Protein AF-A0A8T7EJW9-F1 (afdb_monomer)

pLDDT: mean 93.17, std 9.26, range [42.34, 98.44]

Solvent-accessible surface area (backbone atoms only — not comparable to full-atom values): 6534 Å² total; per-residue (Å²): 133,86,78,61,74,68,63,74,35,56,40,26,52,63,33,17,78,82,34,85,69,33,65,71,54,8,43,48,54,48,51,53,60,25,46,54,79,47,54,62,87,78,80,91,52,77,81,46,75,74,30,44,44,32,50,50,45,46,41,47,67,72,67,58,46,53,66,65,60,49,12,58,74,57,76,45,51,57,74,56,42,57,57,51,46,52,55,33,50,47,55,29,49,56,38,44,52,51,48,33,53,52,37,49,52,52,54,51,55,55,52,55,59,62,73,77,108

Sequence (117 aa):
MTKSRLLDLAVVRRALEFNVNEPVRALRSVLDRAIEPQRPPGERDWRSQDWLIYNILDLRYIKKQRVREVANRLYMSDANLYRKQNLAIEAVADSLLRMEADALLEEATESESKSVL

Structure (mmCIF, N/CA/C/O backbone):
data_AF-A0A8T7EJW9-F1
#
_entry.id   AF-A0A8T7EJW9-F1
#
loop_
_atom_site.group_PDB
_atom_site.id
_atom_site.type_symbol
_atom_site.label_atom_id
_atom_site.label_alt_id
_atom_site.label_comp_id
_atom_site.label_asym_id
_atom_site.label_entity_id
_atom_site.label_seq_id
_atom_site.pdbx_PDB_ins_code
_atom_site.Cartn_x
_atom_site.Cartn_y
_atom_site.Cartn_z
_atom_site.occupancy
_atom_site.B_iso_or_equiv
_atom_site.auth_seq_id
_atom_site.auth_comp_id
_atom_site.auth_asym_id
_atom_site.auth_atom_id
_atom_site.pdbx_PDB_model_num
ATOM 1 N N . MET A 1 1 ? 10.197 5.663 19.228 1.00 42.34 1 MET A N 1
ATOM 2 C CA . MET A 1 1 ? 9.165 4.863 18.534 1.00 42.34 1 MET A CA 1
ATOM 3 C C . MET A 1 1 ? 8.085 5.819 18.054 1.00 42.34 1 MET A C 1
ATOM 5 O O . MET A 1 1 ? 7.229 6.200 18.841 1.00 42.34 1 MET A O 1
ATOM 9 N N . THR A 1 2 ? 8.165 6.291 16.814 1.00 47.28 2 THR A N 1
ATOM 10 C CA . THR A 1 2 ? 7.116 7.139 16.233 1.00 47.28 2 THR A CA 1
ATOM 11 C C . THR A 1 2 ? 5.896 6.252 16.002 1.00 47.28 2 THR A C 1
ATOM 13 O O . THR A 1 2 ? 5.959 5.334 15.185 1.00 47.28 2 THR A O 1
ATOM 16 N N . LYS A 1 3 ? 4.817 6.441 16.770 1.00 71.62 3 LYS A N 1
ATOM 17 C CA . LYS A 1 3 ? 3.562 5.724 16.517 1.00 71.62 3 LYS A CA 1
ATOM 18 C C . LYS A 1 3 ? 3.010 6.239 15.187 1.00 71.62 3 LYS A C 1
ATOM 20 O O . LYS A 1 3 ? 2.810 7.440 15.028 1.00 71.62 3 LYS A O 1
ATOM 25 N N . SER A 1 4 ? 2.871 5.349 14.206 1.00 85.00 4 SER A N 1
ATOM 26 C CA . SER A 1 4 ? 2.317 5.703 12.898 1.00 85.00 4 SER A CA 1
ATOM 27 C C . SER A 1 4 ? 0.875 6.173 13.071 1.00 85.00 4 SER A C 1
ATOM 29 O O . SER A 1 4 ? 0.088 5.452 13.676 1.00 85.00 4 SER A O 1
ATOM 31 N N . ARG A 1 5 ? 0.516 7.324 12.487 1.00 91.38 5 ARG A N 1
ATOM 32 C CA . ARG A 1 5 ? -0.872 7.827 12.475 1.00 91.38 5 ARG A CA 1
ATOM 33 C C . ARG A 1 5 ? -1.841 6.894 11.743 1.00 91.38 5 ARG A C 1
ATOM 35 O O . ARG A 1 5 ? -3.043 7.000 11.922 1.00 91.38 5 ARG A O 1
ATOM 42 N N . LEU A 1 6 ? -1.326 5.956 10.944 1.00 92.62 6 LEU A N 1
ATOM 43 C CA . LEU A 1 6 ? -2.148 4.921 10.312 1.00 92.62 6 LEU A CA 1
ATOM 44 C C . LEU A 1 6 ? -2.760 3.956 11.335 1.00 92.62 6 LEU A C 1
ATOM 46 O O . LEU A 1 6 ? -3.766 3.330 11.037 1.00 92.62 6 LEU A O 1
ATOM 50 N N . LEU A 1 7 ? -2.174 3.831 12.531 1.00 93.38 7 LEU A N 1
ATOM 51 C CA . LEU A 1 7 ? -2.744 3.008 13.603 1.00 93.38 7 LEU A CA 1
ATOM 52 C C . LEU A 1 7 ? -4.058 3.582 14.145 1.00 93.38 7 LEU A C 1
ATOM 54 O O . LEU A 1 7 ? -4.839 2.838 14.730 1.00 93.38 7 LEU A O 1
ATOM 58 N N . ASP A 1 8 ? -4.294 4.878 13.937 1.00 93.44 8 ASP A N 1
ATOM 59 C CA . ASP A 1 8 ? -5.482 5.573 14.421 1.00 93.44 8 ASP A CA 1
ATOM 60 C C . ASP A 1 8 ? -6.669 5.448 13.453 1.00 93.44 8 ASP A C 1
ATOM 62 O O . ASP A 1 8 ? -7.760 5.887 13.798 1.00 93.44 8 ASP A O 1
ATOM 66 N N . LEU A 1 9 ? -6.489 4.858 12.265 1.00 96.44 9 LEU A N 1
ATOM 67 C CA . LEU A 1 9 ? -7.554 4.662 11.274 1.00 96.44 9 LEU A CA 1
ATOM 68 C C . LEU A 1 9 ? -8.601 3.653 11.767 1.00 96.44 9 LEU A C 1
ATOM 70 O O . LEU A 1 9 ? -8.244 2.614 12.330 1.00 96.44 9 LEU A O 1
ATOM 74 N N . ALA A 1 10 ? -9.883 3.926 11.522 1.00 96.38 10 ALA A N 1
ATOM 75 C CA . ALA A 1 10 ? -11.000 3.052 11.884 1.00 96.38 10 ALA A CA 1
ATOM 76 C C . ALA A 1 10 ? -10.837 1.645 11.305 1.00 96.38 10 ALA A C 1
ATOM 78 O O . ALA A 1 10 ? -10.940 0.654 12.033 1.00 96.38 10 ALA A O 1
ATOM 79 N N . VAL A 1 11 ? -10.446 1.542 10.033 1.00 97.25 11 VAL A N 1
ATOM 80 C CA . VAL A 1 11 ? -10.199 0.251 9.380 1.00 97.25 11 VAL A CA 1
ATOM 81 C C . VAL A 1 11 ? -9.081 -0.551 10.060 1.00 97.25 11 VAL A C 1
ATOM 83 O O . VAL A 1 11 ? -9.124 -1.784 10.092 1.00 97.25 11 VAL A O 1
ATOM 86 N N . VAL A 1 12 ? -8.079 0.125 10.632 1.00 96.19 12 VAL A N 1
ATOM 87 C CA . VAL A 1 12 ? -6.970 -0.526 11.344 1.00 96.19 12 VAL A CA 1
ATOM 88 C C . VAL A 1 12 ? -7.388 -0.939 12.748 1.00 96.19 12 VAL A C 1
ATOM 90 O O . VAL A 1 12 ? -7.053 -2.046 13.169 1.00 96.19 12 VAL A O 1
ATOM 93 N N . ARG A 1 13 ? -8.163 -0.104 13.451 1.00 94.19 13 ARG A N 1
ATOM 94 C CA . ARG A 1 13 ? -8.721 -0.451 14.764 1.00 94.19 13 ARG A CA 1
ATOM 95 C C . ARG A 1 13 ? -9.642 -1.664 14.677 1.00 94.19 13 ARG A C 1
ATOM 97 O O . ARG A 1 13 ? -9.444 -2.602 15.438 1.00 94.19 13 ARG A O 1
ATOM 104 N N . ARG A 1 14 ? -10.563 -1.707 13.708 1.00 93.50 14 ARG A N 1
ATOM 105 C CA . ARG A 1 14 ? -11.436 -2.876 13.468 1.00 93.50 14 ARG A CA 1
ATOM 106 C C . ARG A 1 14 ? -10.618 -4.132 13.155 1.00 93.50 14 ARG A C 1
ATOM 108 O O . ARG A 1 14 ? -10.904 -5.217 13.647 1.00 93.50 14 ARG A O 1
ATOM 115 N N . ALA A 1 15 ? -9.521 -3.991 12.407 1.00 94.88 15 ALA A N 1
ATOM 116 C CA . ALA A 1 15 ? -8.630 -5.114 12.119 1.00 94.88 15 ALA A CA 1
ATOM 117 C C . ALA A 1 15 ? -7.885 -5.671 13.355 1.00 94.88 15 ALA A C 1
ATOM 119 O O . ALA A 1 15 ? -7.351 -6.779 13.260 1.00 94.88 15 ALA A O 1
ATOM 120 N N . LEU A 1 16 ? -7.833 -4.964 14.496 1.00 92.69 16 LEU A N 1
ATOM 121 C CA . LEU A 1 16 ? -7.215 -5.469 15.736 1.00 92.69 16 LEU A CA 1
ATOM 122 C C . LEU A 1 16 ? -7.915 -6.722 16.259 1.00 92.69 16 LEU A C 1
ATOM 124 O O . LEU A 1 16 ? -7.232 -7.661 16.678 1.00 92.69 16 LEU A O 1
ATOM 128 N N . GLU A 1 17 ? -9.246 -6.751 16.173 1.00 89.19 17 GLU A N 1
ATOM 129 C CA . GLU A 1 17 ? -10.085 -7.850 16.662 1.00 89.19 17 GLU A CA 1
ATOM 130 C C . GLU A 1 17 ? -9.692 -9.180 16.008 1.00 89.19 17 GLU A C 1
ATOM 132 O O . GLU A 1 17 ? -9.611 -10.220 16.659 1.00 89.19 17 GLU A O 1
ATOM 137 N N . PHE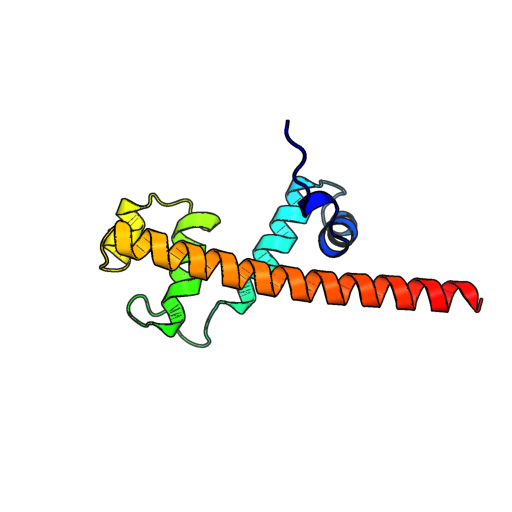 A 1 18 ? -9.330 -9.123 14.726 1.00 87.56 18 PHE A N 1
ATOM 138 C CA . PHE A 1 18 ? -8.931 -10.278 13.925 1.00 87.56 18 PHE A CA 1
ATOM 139 C C . PHE A 1 18 ? -7.424 -10.585 13.984 1.00 87.56 18 PHE A C 1
ATOM 141 O O . PHE A 1 18 ? -6.970 -11.569 13.401 1.00 87.56 18 PHE A O 1
ATOM 148 N N . ASN A 1 19 ? -6.621 -9.758 14.663 1.00 88.62 19 ASN A N 1
ATOM 149 C CA . ASN A 1 19 ? -5.155 -9.842 14.661 1.00 88.62 19 ASN A CA 1
ATOM 150 C C . ASN A 1 19 ? -4.552 -9.921 16.072 1.00 88.62 19 ASN A C 1
ATOM 152 O O . ASN A 1 19 ? -3.493 -9.348 16.330 1.00 88.62 19 ASN A O 1
ATOM 156 N N . VAL A 1 20 ? -5.196 -10.664 16.980 1.00 85.81 20 VAL A N 1
ATOM 157 C CA . VAL A 1 20 ? -4.708 -10.920 18.355 1.00 85.81 20 VAL A CA 1
ATOM 158 C C . VAL A 1 20 ? -4.422 -9.613 19.117 1.00 85.81 20 VAL A C 1
ATOM 160 O O . VAL A 1 20 ? -3.526 -9.551 19.954 1.00 85.81 20 VAL A O 1
ATOM 163 N N . ASN A 1 21 ? -5.153 -8.537 18.801 1.00 80.62 21 ASN A N 1
ATOM 164 C CA . ASN A 1 21 ? -4.929 -7.197 19.347 1.00 80.62 21 ASN A CA 1
ATOM 165 C C . ASN A 1 21 ? -3.485 -6.674 19.186 1.00 80.62 21 ASN A C 1
ATOM 167 O O . ASN A 1 21 ? -3.027 -5.858 19.984 1.00 80.62 21 ASN A O 1
ATOM 171 N N . GLU A 1 22 ? -2.760 -7.113 18.150 1.00 91.25 22 GLU A N 1
ATOM 172 C CA . GLU A 1 22 ? -1.414 -6.630 17.834 1.00 91.25 22 GLU A CA 1
ATOM 173 C C . GLU A 1 22 ? -1.475 -5.516 16.762 1.00 91.25 22 GLU A C 1
ATOM 175 O O . GLU A 1 22 ? -1.713 -5.804 15.582 1.00 91.25 22 GLU A O 1
ATOM 180 N N . PRO A 1 23 ? -1.203 -4.237 17.103 1.00 90.19 23 PRO A N 1
ATOM 181 C CA . PRO A 1 23 ? -1.439 -3.113 16.187 1.00 90.19 23 PRO A CA 1
ATOM 182 C C . PRO A 1 23 ? -0.617 -3.151 14.902 1.00 90.19 23 PRO A C 1
ATOM 184 O O . PRO A 1 23 ? -1.106 -2.806 13.828 1.00 90.19 23 PRO A O 1
ATOM 187 N N . VAL A 1 24 ? 0.635 -3.604 14.985 1.00 91.31 24 VAL A N 1
ATOM 188 C CA . VAL A 1 24 ? 1.513 -3.711 13.810 1.00 91.31 24 VAL A CA 1
ATOM 189 C C . VAL A 1 24 ? 1.015 -4.796 12.855 1.00 91.31 24 VAL A C 1
ATOM 191 O O . VAL A 1 24 ? 1.092 -4.628 11.636 1.00 91.31 24 VAL A O 1
ATOM 194 N N . ARG A 1 25 ? 0.486 -5.898 13.394 1.00 93.50 25 ARG A N 1
ATOM 195 C CA . ARG A 1 25 ? -0.068 -6.997 12.604 1.00 93.50 25 ARG A CA 1
ATOM 196 C C . ARG A 1 25 ? -1.388 -6.597 11.947 1.00 93.50 25 ARG A C 1
ATOM 198 O O . ARG A 1 25 ? -1.551 -6.850 10.757 1.00 93.50 25 ARG A O 1
ATOM 205 N N . ALA A 1 26 ? -2.263 -5.904 12.675 1.00 95.38 26 ALA A N 1
ATOM 206 C CA . ALA A 1 26 ? -3.496 -5.339 12.131 1.00 95.38 26 ALA A CA 1
ATOM 207 C C . ALA A 1 26 ? -3.216 -4.348 10.991 1.00 95.38 26 ALA A C 1
ATOM 209 O O . ALA A 1 26 ? -3.769 -4.490 9.901 1.00 95.38 26 ALA A O 1
ATOM 210 N N . LEU A 1 27 ? -2.284 -3.408 11.195 1.00 95.44 27 LEU A N 1
ATOM 211 C CA . LEU A 1 27 ? -1.877 -2.467 10.150 1.00 95.44 27 LEU A CA 1
ATOM 212 C C . LEU A 1 27 ? -1.323 -3.190 8.918 1.00 95.44 27 LEU A C 1
ATOM 214 O O . LEU A 1 27 ? -1.683 -2.845 7.797 1.00 95.44 27 LEU A O 1
ATOM 218 N N . ARG A 1 28 ? -0.477 -4.212 9.104 1.00 94.44 28 ARG A N 1
ATOM 219 C CA . ARG A 1 28 ? 0.036 -5.012 7.982 1.00 94.44 28 ARG A CA 1
ATOM 220 C C . ARG A 1 28 ? -1.098 -5.703 7.227 1.00 94.44 28 ARG A C 1
ATOM 222 O O . ARG A 1 28 ? -1.155 -5.582 6.014 1.00 94.44 28 ARG A O 1
ATOM 229 N N . SER A 1 29 ? -2.020 -6.347 7.943 1.00 96.38 29 SER A N 1
ATOM 230 C CA . SER A 1 29 ? -3.185 -7.008 7.347 1.00 96.38 29 SER A CA 1
ATOM 231 C C . SER A 1 29 ? -4.035 -6.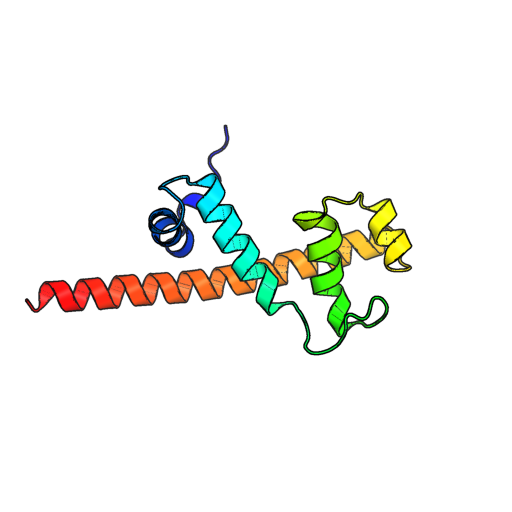042 6.512 1.00 96.38 29 SER A C 1
ATOM 233 O O . SER A 1 29 ? -4.495 -6.389 5.428 1.00 96.38 29 SER A O 1
ATOM 235 N N . VAL A 1 30 ? -4.222 -4.809 6.983 1.00 97.44 30 VAL A N 1
ATOM 236 C CA . VAL A 1 30 ? -4.943 -3.760 6.246 1.00 97.44 30 VAL A CA 1
ATOM 237 C C . VAL A 1 30 ? -4.176 -3.334 4.994 1.00 97.44 30 VAL A C 1
ATOM 239 O O . VAL A 1 30 ? -4.778 -3.229 3.931 1.00 97.44 30 VAL A O 1
ATOM 242 N N . LEU A 1 31 ? -2.860 -3.126 5.089 1.00 97.19 31 LEU A N 1
ATOM 243 C CA . LEU A 1 31 ? -2.034 -2.761 3.934 1.00 97.19 31 LEU A CA 1
ATOM 244 C C . LEU A 1 31 ? -1.996 -3.873 2.878 1.00 97.19 31 LEU A C 1
ATOM 246 O O . LEU A 1 31 ? -2.087 -3.574 1.691 1.00 97.19 31 LEU A O 1
ATOM 250 N N . ASP A 1 32 ? -1.930 -5.140 3.291 1.00 96.88 32 ASP A N 1
ATOM 251 C CA . ASP A 1 32 ? -1.994 -6.282 2.374 1.00 96.88 32 ASP A CA 1
ATOM 252 C C . ASP A 1 32 ? -3.344 -6.306 1.633 1.00 96.88 32 ASP A C 1
ATOM 254 O O . ASP A 1 32 ? -3.384 -6.446 0.409 1.00 96.88 32 ASP A O 1
ATOM 258 N N . ARG A 1 33 ? -4.454 -6.055 2.347 1.00 97.38 33 ARG A N 1
ATOM 259 C CA . ARG A 1 33 ? -5.789 -5.898 1.740 1.00 97.38 33 ARG A CA 1
ATOM 260 C C . ARG A 1 33 ? -5.892 -4.686 0.811 1.00 97.38 33 ARG A C 1
ATOM 262 O O . ARG A 1 33 ? -6.609 -4.764 -0.175 1.00 97.38 33 ARG A O 1
ATOM 269 N N . ALA A 1 34 ? -5.185 -3.593 1.089 1.00 98.12 34 ALA A N 1
ATOM 270 C CA . ALA A 1 34 ? -5.153 -2.415 0.219 1.00 98.12 34 ALA A CA 1
ATOM 271 C C . ALA A 1 34 ? -4.285 -2.621 -1.042 1.00 98.12 34 ALA A C 1
ATOM 273 O O . ALA A 1 34 ? -4.465 -1.922 -2.042 1.00 98.12 34 ALA A O 1
ATOM 274 N N . ILE A 1 35 ? -3.345 -3.573 -1.017 1.00 98.19 35 ILE A N 1
ATOM 275 C CA . ILE A 1 35 ? -2.503 -3.941 -2.165 1.00 98.19 35 ILE A CA 1
ATOM 276 C C . ILE A 1 35 ? -3.226 -4.905 -3.113 1.00 98.19 35 ILE A C 1
ATOM 278 O O . ILE A 1 35 ? -3.070 -4.775 -4.327 1.00 98.19 35 ILE A O 1
ATOM 282 N N . GLU A 1 36 ? -4.004 -5.857 -2.593 1.00 96.62 36 GLU A N 1
ATOM 283 C CA . GLU A 1 36 ? -4.604 -6.918 -3.419 1.00 96.62 36 GLU A CA 1
ATOM 284 C C . GLU A 1 36 ? -5.462 -6.410 -4.597 1.00 96.62 36 GLU A C 1
ATOM 286 O O . GLU A 1 36 ? -5.285 -6.934 -5.696 1.00 96.62 36 GLU A O 1
ATOM 291 N N . PRO A 1 37 ? -6.296 -5.353 -4.465 1.00 97.12 37 PRO A N 1
ATOM 292 C CA . PRO A 1 37 ? -7.068 -4.807 -5.584 1.00 97.12 37 PRO A CA 1
ATOM 293 C C . PRO A 1 37 ? -6.221 -4.311 -6.758 1.00 97.12 37 PRO A C 1
ATOM 295 O O . PRO A 1 37 ? -6.745 -4.149 -7.855 1.00 97.12 37 PRO A O 1
ATOM 298 N N . GLN A 1 38 ? -4.917 -4.081 -6.555 1.00 97.56 38 GLN A N 1
ATOM 299 C CA . GLN A 1 38 ? -4.045 -3.601 -7.630 1.00 97.56 38 GLN A CA 1
ATOM 300 C C . GLN A 1 38 ? -3.618 -4.719 -8.569 1.00 97.56 38 GLN A C 1
ATOM 302 O O . GLN A 1 38 ? -2.986 -4.446 -9.587 1.00 97.56 38 GLN A O 1
ATOM 307 N N . ARG A 1 39 ? -3.918 -5.972 -8.218 1.00 97.25 39 ARG A N 1
ATOM 308 C CA . ARG A 1 39 ? -3.616 -7.146 -9.020 1.00 97.25 39 ARG A CA 1
ATOM 309 C C . ARG A 1 39 ? -4.563 -7.227 -10.221 1.00 97.25 39 ARG A C 1
ATOM 311 O O . ARG A 1 39 ? -5.757 -7.451 -10.025 1.00 97.25 39 ARG A O 1
ATOM 318 N N . PRO A 1 40 ? -4.060 -7.114 -11.462 1.00 97.12 40 PRO A N 1
ATOM 319 C CA . PRO A 1 40 ? -4.898 -7.314 -12.635 1.00 97.12 40 PRO A CA 1
ATOM 320 C C . PRO A 1 40 ? -5.373 -8.772 -12.743 1.00 97.12 40 PRO A C 1
ATOM 322 O O . PRO A 1 40 ? -4.721 -9.679 -12.212 1.00 97.12 40 PRO A O 1
ATOM 325 N N . PRO A 1 41 ? -6.484 -9.026 -13.454 1.00 95.38 41 PRO A N 1
ATOM 326 C CA . PRO A 1 41 ? -6.918 -10.384 -13.746 1.00 95.38 41 PRO A CA 1
ATOM 327 C C . PRO A 1 41 ? -5.942 -11.096 -14.698 1.00 95.38 41 PRO A C 1
ATOM 329 O O . PRO A 1 41 ? -5.237 -10.467 -15.489 1.00 95.38 41 PRO A O 1
ATOM 332 N N . GLY A 1 42 ? -5.959 -12.429 -14.665 1.00 94.94 42 GLY A N 1
ATOM 333 C CA . GLY A 1 42 ? -5.190 -13.281 -15.575 1.00 94.94 42 GLY A CA 1
ATOM 334 C C . GLY A 1 42 ? -3.807 -13.684 -15.058 1.00 94.94 42 GLY A C 1
ATOM 335 O O . GLY A 1 42 ? -3.475 -13.525 -13.881 1.00 94.94 42 GLY A O 1
ATOM 336 N N . GLU A 1 43 ? -3.011 -14.270 -15.952 1.00 95.06 43 GLU A N 1
ATOM 337 C CA . GLU A 1 43 ? -1.641 -14.666 -15.638 1.00 95.06 43 GLU A CA 1
ATOM 338 C C . GLU A 1 43 ? -0.736 -13.448 -15.477 1.00 95.06 43 GLU A C 1
ATOM 340 O O . GLU A 1 43 ? -0.881 -12.425 -16.147 1.00 95.06 43 GLU A O 1
ATOM 345 N N . ARG A 1 44 ? 0.228 -13.575 -14.565 1.00 95.31 44 ARG A N 1
ATOM 346 C CA . ARG A 1 44 ? 1.130 -12.482 -14.231 1.00 95.31 44 ARG A CA 1
ATOM 347 C C . ARG A 1 44 ? 2.032 -12.128 -15.405 1.00 95.31 44 ARG A C 1
ATOM 349 O O . ARG A 1 44 ? 2.914 -12.908 -15.762 1.00 95.31 44 ARG A O 1
ATOM 356 N N . ASP A 1 45 ? 1.901 -10.899 -15.890 1.00 94.69 45 ASP A N 1
ATOM 357 C CA . ASP A 1 45 ? 2.788 -10.338 -16.903 1.00 94.69 45 ASP A CA 1
ATOM 358 C C . ASP A 1 45 ? 3.798 -9.360 -16.275 1.00 94.69 45 ASP A C 1
ATOM 360 O O . ASP A 1 45 ? 3.4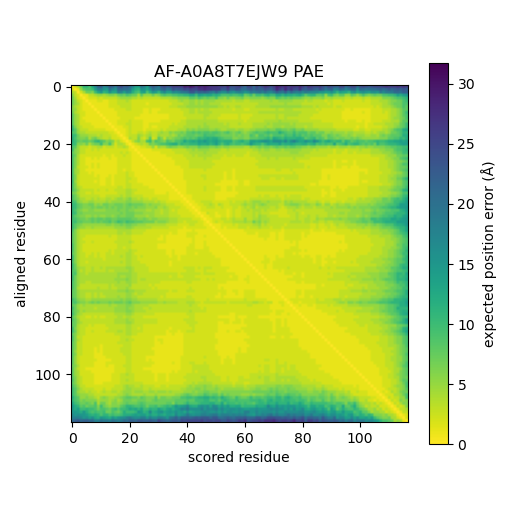52 -8.432 -15.548 1.00 94.69 45 ASP A O 1
ATOM 364 N N . TRP A 1 46 ? 5.087 -9.570 -16.540 1.00 92.81 46 TRP A N 1
ATOM 365 C CA . TRP A 1 46 ? 6.170 -8.712 -16.044 1.00 92.81 46 TRP A CA 1
ATOM 366 C C . TRP A 1 46 ? 6.466 -7.507 -16.942 1.00 92.81 46 TRP A C 1
ATOM 368 O O . TRP A 1 46 ? 7.185 -6.602 -16.520 1.00 92.81 46 TRP A O 1
ATOM 378 N N . ARG A 1 47 ? 5.951 -7.506 -18.174 1.00 90.31 47 ARG A N 1
ATOM 379 C CA . ARG A 1 47 ? 6.205 -6.491 -19.206 1.00 90.31 47 ARG A CA 1
ATOM 380 C C . ARG A 1 47 ? 4.990 -5.609 -19.483 1.00 90.31 47 ARG A C 1
ATOM 382 O O . ARG A 1 47 ? 5.171 -4.502 -19.986 1.00 90.31 47 ARG A O 1
ATOM 389 N N . SER A 1 48 ? 3.784 -6.070 -19.152 1.00 92.69 48 SER A N 1
ATOM 390 C CA . SER A 1 48 ? 2.558 -5.281 -19.310 1.00 92.69 48 SER A CA 1
ATOM 391 C C . SER A 1 48 ? 2.530 -4.049 -18.398 1.00 92.69 48 SER A C 1
ATOM 393 O O . SER A 1 48 ? 2.969 -4.084 -17.244 1.00 92.69 48 SER A O 1
ATOM 395 N N . GLN 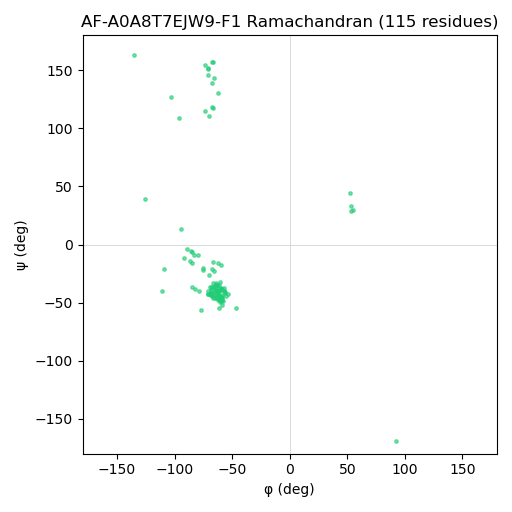A 1 49 ? 1.965 -2.956 -18.921 1.00 92.31 49 GLN A N 1
ATOM 396 C CA . GLN A 1 49 ? 1.719 -1.733 -18.158 1.00 92.31 49 GLN A CA 1
ATOM 397 C C . GLN A 1 49 ? 0.663 -1.940 -17.066 1.00 92.31 49 GLN A C 1
ATOM 399 O O . GLN A 1 49 ? 0.815 -1.375 -15.985 1.00 92.31 49 GLN A O 1
ATOM 404 N N . ASP A 1 50 ? -0.334 -2.794 -17.301 1.00 94.94 50 ASP A N 1
ATOM 405 C CA . ASP A 1 50 ? -1.429 -3.041 -16.353 1.00 94.94 50 ASP A CA 1
ATOM 406 C C . ASP A 1 50 ? -0.914 -3.703 -15.070 1.00 94.94 50 ASP A C 1
ATOM 408 O O . ASP A 1 50 ? -1.338 -3.388 -13.962 1.00 94.94 50 ASP A O 1
ATOM 412 N N . TRP A 1 51 ? 0.088 -4.573 -15.203 1.00 97.88 51 TRP A N 1
ATOM 413 C CA . TRP A 1 51 ? 0.720 -5.265 -14.080 1.00 97.88 51 TRP A CA 1
ATOM 414 C C . TRP A 1 51 ? 1.793 -4.442 -13.370 1.00 97.88 51 TRP A C 1
ATOM 416 O O . TRP A 1 51 ? 2.282 -4.855 -12.316 1.00 97.88 51 TRP A O 1
ATOM 426 N N . LEU A 1 52 ? 2.191 -3.292 -13.920 1.00 97.44 52 LEU A N 1
ATOM 427 C CA . LEU A 1 52 ? 3.342 -2.535 -13.431 1.00 97.44 52 LEU A CA 1
ATOM 428 C C . LEU A 1 52 ? 3.188 -2.129 -11.961 1.00 97.44 52 LEU A C 1
ATOM 430 O O . LEU A 1 52 ? 4.126 -2.304 -11.183 1.00 97.44 52 LEU A O 1
ATOM 434 N N . ILE A 1 53 ? 2.013 -1.627 -11.575 1.00 98.06 53 ILE A N 1
ATOM 435 C CA . ILE A 1 53 ? 1.734 -1.192 -10.201 1.00 98.06 53 ILE A CA 1
ATOM 436 C C . ILE A 1 53 ? 1.861 -2.369 -9.231 1.00 98.06 53 ILE A C 1
ATOM 438 O O . ILE A 1 53 ? 2.677 -2.318 -8.308 1.00 98.06 53 ILE A O 1
ATOM 442 N N . TYR A 1 54 ? 1.139 -3.465 -9.482 1.00 98.19 54 TYR A N 1
ATOM 443 C CA . TYR A 1 54 ? 1.198 -4.655 -8.632 1.00 98.19 54 TYR A CA 1
ATOM 444 C C . TYR A 1 54 ? 2.599 -5.270 -8.579 1.00 98.19 54 TYR A C 1
ATOM 446 O O . TYR A 1 54 ? 3.075 -5.665 -7.516 1.00 98.19 54 TYR A O 1
ATOM 454 N N . ASN A 1 55 ? 3.309 -5.309 -9.709 1.00 98.25 55 ASN A N 1
ATOM 455 C CA . ASN A 1 55 ? 4.674 -5.817 -9.762 1.00 98.25 55 ASN A CA 1
ATOM 456 C C . ASN A 1 55 ? 5.628 -4.984 -8.907 1.00 98.25 55 ASN A C 1
ATOM 458 O O . ASN A 1 55 ? 6.462 -5.549 -8.202 1.00 98.25 55 ASN A O 1
ATOM 462 N N . ILE A 1 56 ? 5.501 -3.658 -8.925 1.00 98.31 56 ILE A N 1
ATOM 463 C CA . ILE A 1 56 ? 6.293 -2.791 -8.054 1.00 98.31 56 ILE A CA 1
ATOM 464 C C . ILE A 1 56 ? 5.952 -3.055 -6.586 1.00 98.31 56 ILE A C 1
ATOM 466 O O . ILE A 1 56 ? 6.877 -3.213 -5.788 1.00 98.31 56 ILE A O 1
ATOM 470 N N . LEU A 1 57 ? 4.665 -3.151 -6.236 1.00 98.38 57 LEU A N 1
ATOM 471 C CA . LEU A 1 57 ? 4.214 -3.416 -4.865 1.00 98.38 57 LEU A CA 1
ATOM 472 C C . LEU A 1 57 ? 4.770 -4.741 -4.326 1.00 98.38 57 LEU A C 1
ATOM 474 O O . LEU A 1 57 ? 5.435 -4.768 -3.285 1.00 98.38 57 LEU A O 1
ATOM 478 N N . ASP A 1 58 ? 4.582 -5.820 -5.083 1.00 97.94 58 ASP A N 1
ATOM 479 C CA . ASP A 1 58 ? 5.046 -7.157 -4.721 1.00 97.94 58 ASP A CA 1
ATOM 480 C C . ASP A 1 58 ? 6.570 -7.221 -4.595 1.00 97.9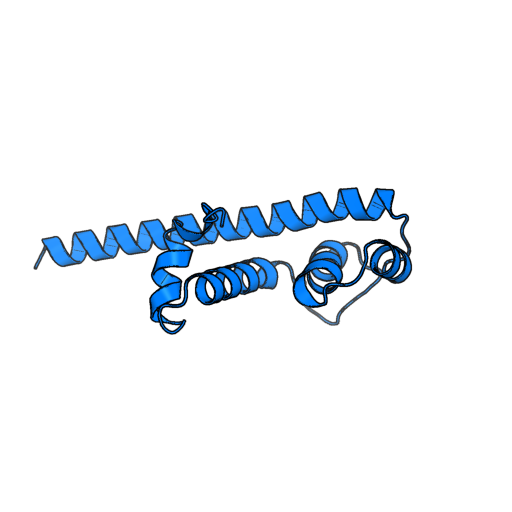4 58 ASP A C 1
ATOM 482 O O . ASP A 1 58 ? 7.103 -7.715 -3.602 1.00 97.94 58 ASP A O 1
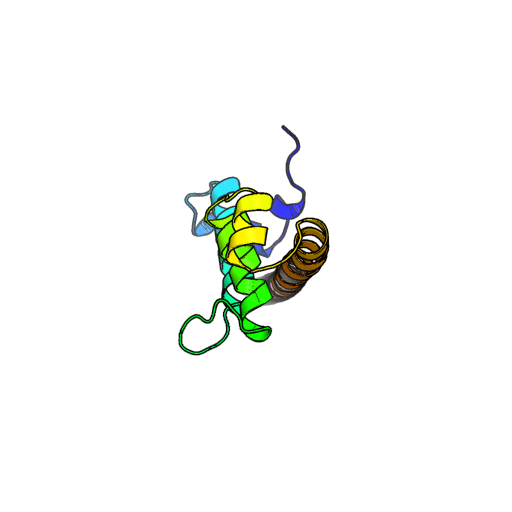ATOM 486 N N . LEU A 1 59 ? 7.310 -6.687 -5.567 1.00 97.94 59 LEU A N 1
ATOM 487 C CA . LEU A 1 59 ? 8.766 -6.776 -5.528 1.00 97.94 59 LEU A CA 1
ATOM 488 C C . LEU A 1 59 ? 9.373 -5.875 -4.441 1.00 97.94 59 LEU A C 1
ATOM 490 O O . LEU A 1 59 ? 10.285 -6.306 -3.732 1.00 97.94 59 LEU A O 1
ATOM 494 N N . ARG A 1 60 ? 8.891 -4.636 -4.283 1.00 97.50 60 ARG A N 1
ATOM 495 C CA . ARG A 1 60 ? 9.515 -3.645 -3.388 1.00 97.50 60 ARG A CA 1
ATOM 496 C C . ARG A 1 60 ? 9.077 -3.737 -1.942 1.00 97.50 60 ARG A C 1
ATOM 498 O O . ARG A 1 60 ? 9.915 -3.513 -1.072 1.00 97.50 60 ARG A O 1
ATOM 505 N N . TYR A 1 61 ? 7.813 -4.043 -1.683 1.00 96.19 61 TYR A N 1
ATOM 506 C CA . TYR A 1 61 ? 7.251 -3.927 -0.337 1.00 96.19 61 TYR A CA 1
ATOM 507 C C . TYR A 1 61 ? 6.948 -5.293 0.271 1.00 96.19 61 TYR A C 1
ATOM 509 O O . TYR A 1 61 ? 7.291 -5.516 1.432 1.00 96.19 61 TYR A O 1
ATOM 517 N N . ILE A 1 62 ? 6.429 -6.238 -0.520 1.00 95.81 62 ILE A N 1
ATOM 518 C CA . ILE A 1 62 ? 6.173 -7.608 -0.049 1.00 95.81 62 ILE A CA 1
ATOM 519 C C . ILE A 1 62 ? 7.487 -8.402 0.005 1.00 95.81 62 ILE A C 1
ATOM 521 O O . ILE A 1 62 ? 7.896 -8.877 1.064 1.00 95.81 62 ILE A O 1
ATOM 525 N N . LYS A 1 63 ? 8.210 -8.483 -1.117 1.00 96.88 63 LYS A N 1
ATOM 526 C CA . LYS A 1 63 ? 9.480 -9.227 -1.236 1.00 96.88 63 LYS A CA 1
ATOM 527 C C . LYS A 1 63 ? 10.713 -8.441 -0.798 1.00 96.88 63 LYS A C 1
ATOM 529 O O . LYS A 1 63 ? 11.800 -9.011 -0.752 1.00 96.88 63 LYS A O 1
ATOM 534 N N . LYS A 1 64 ? 10.557 -7.149 -0.481 1.00 97.06 64 LYS A N 1
ATOM 535 C CA . LYS A 1 64 ? 11.621 -6.265 0.034 1.00 97.06 64 LYS A CA 1
ATOM 536 C C . LYS A 1 64 ? 12.883 -6.233 -0.843 1.00 97.06 64 LYS A C 1
ATOM 538 O O . LYS A 1 64 ? 13.995 -6.094 -0.334 1.00 97.06 64 LYS A O 1
ATOM 543 N N . GLN A 1 65 ? 12.723 -6.359 -2.160 1.00 98.06 65 GLN A N 1
ATOM 544 C CA . GLN A 1 65 ? 13.841 -6.297 -3.099 1.00 98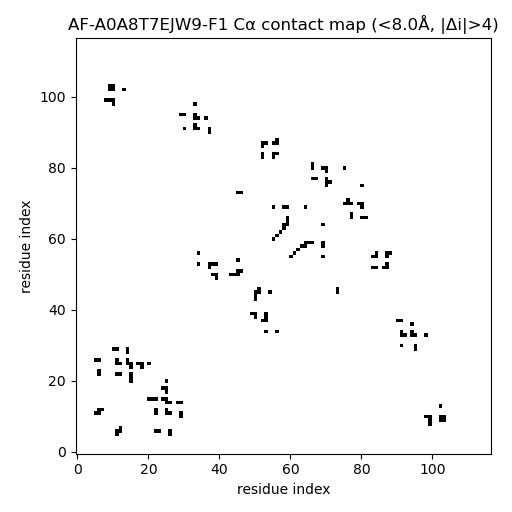.06 65 GLN A CA 1
ATOM 545 C C . GLN A 1 65 ? 14.397 -4.876 -3.210 1.00 98.06 65 GLN A C 1
ATOM 547 O O . GLN A 1 65 ? 13.681 -3.877 -3.045 1.00 98.06 65 GLN A O 1
ATOM 552 N N . ARG A 1 66 ? 15.691 -4.774 -3.528 1.00 97.19 66 ARG A N 1
ATOM 553 C CA . ARG A 1 66 ? 16.357 -3.476 -3.685 1.00 97.19 66 ARG A CA 1
ATOM 554 C C . ARG A 1 66 ? 15.876 -2.778 -4.956 1.00 97.19 66 ARG A C 1
ATOM 556 O O . ARG A 1 66 ? 15.556 -3.431 -5.944 1.00 97.19 66 ARG A O 1
ATOM 563 N N . VAL A 1 67 ? 15.897 -1.442 -4.951 1.00 95.69 67 VAL A N 1
ATOM 564 C CA . VAL A 1 67 ? 15.492 -0.590 -6.092 1.00 95.69 67 VAL A CA 1
ATOM 565 C C . VAL A 1 67 ? 16.113 -1.095 -7.394 1.00 95.69 67 VAL A C 1
ATOM 567 O O . VAL A 1 67 ? 15.388 -1.439 -8.319 1.00 95.69 67 VAL A O 1
ATOM 570 N N . ARG A 1 68 ? 17.442 -1.237 -7.417 1.00 96.62 68 ARG A N 1
ATOM 571 C CA . ARG A 1 68 ? 18.202 -1.674 -8.592 1.00 96.62 68 ARG A CA 1
ATOM 572 C C . ARG A 1 68 ? 17.799 -3.063 -9.099 1.00 96.62 68 ARG A C 1
ATOM 574 O O . ARG A 1 68 ? 17.745 -3.287 -10.301 1.00 96.62 68 ARG A O 1
ATOM 581 N N . GLU A 1 69 ? 17.506 -4.005 -8.202 1.00 97.94 69 GLU A N 1
ATOM 582 C CA . GLU A 1 69 ? 17.077 -5.362 -8.584 1.00 97.94 69 GLU A CA 1
ATOM 583 C C . GLU A 1 69 ? 15.704 -5.337 -9.254 1.00 97.94 69 GLU A C 1
ATOM 585 O O . GLU A 1 69 ? 15.494 -5.995 -10.272 1.00 97.94 69 GLU A O 1
ATOM 590 N N . VAL A 1 70 ? 14.787 -4.537 -8.711 1.00 97.94 70 VAL A N 1
ATOM 591 C CA . VAL A 1 70 ? 13.448 -4.367 -9.277 1.00 97.94 70 VAL A CA 1
ATOM 592 C C . VAL A 1 70 ? 13.497 -3.617 -10.600 1.00 97.94 70 VAL A C 1
ATOM 594 O O . VAL A 1 70 ? 12.841 -4.037 -11.547 1.00 97.94 70 VAL A O 1
ATOM 597 N N . ALA A 1 71 ? 14.295 -2.555 -10.692 1.00 97.50 71 ALA A N 1
ATOM 598 C CA . ALA A 1 71 ? 14.449 -1.772 -11.913 1.00 97.50 71 ALA A CA 1
ATOM 599 C C . ALA A 1 71 ? 14.979 -2.656 -13.051 1.00 97.50 71 ALA A C 1
ATOM 601 O O . ALA A 1 71 ? 14.382 -2.701 -14.126 1.00 97.50 71 ALA A O 1
ATOM 602 N N . ASN A 1 72 ? 16.001 -3.472 -12.765 1.00 96.69 72 ASN A N 1
ATOM 603 C CA . ASN A 1 72 ? 16.518 -4.475 -13.695 1.00 96.69 72 ASN A CA 1
ATOM 604 C C . ASN A 1 72 ? 15.454 -5.509 -14.094 1.00 96.69 72 ASN A C 1
ATOM 606 O O . ASN A 1 72 ? 15.290 -5.792 -15.278 1.00 96.69 72 ASN A O 1
ATOM 610 N N . ARG A 1 73 ? 14.719 -6.074 -13.125 1.00 96.12 73 ARG A N 1
ATOM 611 C CA . ARG A 1 73 ? 13.683 -7.088 -13.389 1.00 96.12 73 ARG A CA 1
ATOM 612 C C . ARG A 1 73 ? 12.538 -6.547 -14.249 1.00 96.12 73 ARG A C 1
ATOM 614 O O . ARG A 1 73 ? 11.992 -7.294 -15.052 1.00 96.12 73 ARG A O 1
ATOM 621 N N . LEU A 1 74 ? 12.180 -5.278 -14.072 1.00 96.56 74 LEU A N 1
ATOM 622 C CA . LEU A 1 74 ? 11.118 -4.606 -14.822 1.00 96.56 74 LEU A CA 1
ATOM 623 C C . LEU A 1 74 ? 11.643 -3.838 -16.047 1.00 96.56 74 LEU A C 1
ATOM 625 O O . LEU A 1 74 ? 10.908 -3.040 -16.622 1.00 96.56 74 LEU A O 1
ATOM 629 N N . TYR A 1 75 ? 12.899 -4.072 -16.446 1.00 95.81 75 TYR A N 1
ATOM 630 C CA . TYR A 1 75 ? 13.533 -3.479 -17.629 1.00 95.81 75 TYR A CA 1
ATOM 631 C C . TYR A 1 75 ? 13.423 -1.944 -17.690 1.00 95.81 75 TYR A C 1
ATOM 633 O O . TYR A 1 75 ? 13.126 -1.366 -18.735 1.00 95.81 75 TYR A O 1
ATOM 641 N N . MET A 1 76 ? 13.662 -1.263 -16.566 1.00 95.25 76 MET A N 1
ATOM 642 C CA . MET A 1 76 ? 13.604 0.199 -16.471 1.00 95.25 76 MET A CA 1
ATOM 643 C C . MET A 1 76 ? 14.782 0.785 -15.690 1.00 95.25 76 MET A C 1
ATOM 645 O O . MET A 1 76 ? 15.460 0.083 -14.948 1.00 95.25 76 MET A O 1
ATOM 649 N N . SER A 1 77 ? 15.022 2.091 -15.833 1.00 97.69 77 SER A N 1
ATOM 650 C CA . SER A 1 77 ? 16.017 2.794 -15.015 1.00 97.69 77 SER A CA 1
ATOM 651 C C . SER A 1 77 ? 15.533 2.994 -13.576 1.00 97.69 77 SER A C 1
ATOM 653 O O . SER A 1 77 ? 14.331 3.118 -13.332 1.00 97.69 77 SER A O 1
ATOM 655 N N . ASP A 1 78 ? 16.467 3.123 -12.630 1.00 97.50 78 ASP A N 1
ATOM 656 C CA . ASP A 1 78 ? 16.163 3.416 -11.221 1.00 97.50 78 ASP A CA 1
ATOM 657 C C . ASP A 1 78 ? 15.292 4.678 -11.077 1.00 97.50 78 ASP A C 1
ATOM 659 O O . ASP A 1 78 ? 14.307 4.681 -10.342 1.00 97.50 78 ASP A O 1
ATOM 663 N N . ALA A 1 79 ? 15.597 5.736 -11.837 1.00 97.19 79 ALA A N 1
ATOM 664 C CA . ALA A 1 79 ? 14.817 6.976 -11.840 1.00 97.19 79 ALA A CA 1
ATOM 665 C C . ALA A 1 79 ? 13.382 6.783 -12.366 1.00 97.19 79 ALA A C 1
ATOM 667 O O . ALA A 1 79 ? 12.446 7.428 -11.887 1.00 97.19 79 ALA A O 1
ATOM 668 N N . ASN A 1 80 ? 13.179 5.898 -13.348 1.00 97.12 80 ASN A N 1
ATOM 669 C CA . ASN A 1 80 ? 11.834 5.535 -13.789 1.00 97.12 80 ASN A CA 1
ATOM 670 C C . ASN A 1 80 ? 11.101 4.740 -12.701 1.00 97.12 80 ASN A C 1
ATOM 672 O O . ASN A 1 80 ? 9.954 5.058 -12.386 1.00 97.12 80 ASN A O 1
ATOM 676 N N . LEU A 1 81 ? 11.784 3.781 -12.070 1.00 97.56 81 LEU A N 1
ATOM 677 C CA . LEU A 1 81 ? 11.211 2.988 -10.990 1.00 97.56 81 LEU A CA 1
ATOM 678 C C . LEU A 1 81 ? 10.746 3.870 -9.828 1.00 97.56 81 LEU A C 1
ATOM 680 O O . LEU A 1 81 ? 9.609 3.714 -9.401 1.00 97.56 81 LEU A O 1
ATOM 684 N N . TYR A 1 82 ? 11.556 4.821 -9.354 1.00 97.00 82 TYR A N 1
ATOM 685 C CA . TYR A 1 82 ? 11.153 5.719 -8.262 1.00 97.00 82 TYR A CA 1
ATOM 686 C C . TYR A 1 82 ? 9.860 6.487 -8.570 1.00 97.00 82 TYR A C 1
ATOM 688 O O . TYR A 1 82 ? 8.977 6.569 -7.721 1.00 97.00 82 TYR A O 1
ATOM 696 N N . ARG A 1 83 ? 9.691 6.987 -9.801 1.00 97.38 83 ARG A N 1
ATOM 697 C CA . ARG A 1 83 ? 8.441 7.652 -10.209 1.00 97.38 83 ARG A CA 1
ATOM 698 C C . ARG A 1 83 ? 7.256 6.690 -10.201 1.00 97.38 83 ARG A C 1
ATOM 700 O O . ARG A 1 83 ? 6.185 7.034 -9.715 1.00 97.38 83 ARG A O 1
ATOM 707 N N . LYS A 1 84 ? 7.447 5.469 -10.705 1.00 97.69 84 LYS A N 1
ATOM 708 C CA . LYS A 1 84 ? 6.399 4.441 -10.718 1.00 97.69 84 LYS A CA 1
ATOM 709 C C . LYS A 1 84 ? 6.079 3.894 -9.322 1.00 97.69 84 LYS A C 1
ATOM 711 O O . LYS A 1 84 ? 4.951 3.480 -9.089 1.00 97.69 84 LYS A O 1
ATOM 716 N N . GLN A 1 85 ? 7.022 3.943 -8.383 1.00 97.81 85 GLN A N 1
ATOM 717 C CA . GLN A 1 85 ? 6.756 3.640 -6.978 1.00 97.81 85 GLN A CA 1
ATOM 718 C C . GLN A 1 85 ? 5.807 4.638 -6.329 1.00 97.81 85 GLN A C 1
ATOM 720 O O . GLN A 1 85 ? 4.956 4.205 -5.562 1.00 97.81 85 GLN A O 1
ATOM 725 N N . ASN A 1 86 ? 5.931 5.933 -6.631 1.00 97.88 86 ASN A N 1
ATOM 726 C CA . ASN A 1 86 ? 5.008 6.931 -6.089 1.00 97.88 86 ASN A CA 1
ATOM 727 C C . ASN A 1 86 ? 3.576 6.636 -6.545 1.00 97.88 86 ASN A C 1
ATOM 729 O O . ASN A 1 86 ? 2.698 6.523 -5.701 1.00 97.88 86 ASN A O 1
ATOM 733 N N . LEU A 1 87 ? 3.380 6.347 -7.838 1.00 98.06 87 LEU A N 1
ATOM 734 C CA . LEU A 1 87 ? 2.075 5.924 -8.365 1.00 98.06 87 LEU A CA 1
ATOM 735 C C . LEU A 1 87 ? 1.557 4.645 -7.689 1.00 98.06 87 LEU A C 1
ATOM 737 O O . LEU A 1 87 ? 0.368 4.507 -7.426 1.00 98.06 87 LEU A O 1
ATOM 741 N N . ALA A 1 88 ? 2.448 3.694 -7.396 1.00 98.19 88 ALA A N 1
ATOM 742 C CA . ALA A 1 88 ? 2.068 2.467 -6.708 1.00 98.19 88 ALA A CA 1
ATOM 743 C C . ALA A 1 88 ? 1.650 2.713 -5.249 1.00 98.19 88 ALA A C 1
ATOM 745 O O . ALA A 1 88 ? 0.693 2.105 -4.778 1.00 98.19 88 ALA A O 1
ATOM 746 N N . ILE A 1 89 ? 2.341 3.610 -4.541 1.00 98.06 89 ILE A N 1
ATOM 747 C CA . ILE A 1 89 ? 1.969 4.028 -3.185 1.00 98.06 89 ILE A CA 1
ATOM 748 C C . ILE A 1 89 ? 0.640 4.793 -3.205 1.00 98.06 89 ILE A C 1
ATOM 750 O O . ILE A 1 89 ? -0.203 4.530 -2.354 1.00 98.06 89 ILE A O 1
ATOM 754 N N . GLU A 1 90 ? 0.434 5.687 -4.174 1.00 98.44 90 GLU A N 1
ATOM 755 C CA . GLU A 1 90 ? -0.821 6.427 -4.365 1.00 98.44 90 GLU A CA 1
ATOM 756 C C . GLU A 1 90 ? -2.004 5.472 -4.575 1.00 98.44 90 GLU A C 1
ATOM 758 O O . GLU A 1 90 ? -2.997 5.577 -3.864 1.00 98.44 90 GLU A O 1
ATOM 763 N N . ALA A 1 91 ? -1.867 4.451 -5.429 1.00 98.31 91 ALA A N 1
ATOM 764 C CA . ALA A 1 91 ? -2.924 3.454 -5.643 1.00 98.31 91 ALA A CA 1
ATOM 765 C C . ALA A 1 91 ? -3.313 2.688 -4.358 1.00 98.31 91 ALA A C 1
ATOM 767 O O . ALA A 1 91 ? -4.490 2.390 -4.114 1.00 98.31 91 ALA A O 1
ATOM 768 N N . VAL A 1 92 ? -2.326 2.379 -3.508 1.00 98.38 92 VAL A N 1
ATOM 769 C CA . VAL A 1 92 ? -2.567 1.761 -2.193 1.00 98.38 92 VAL A CA 1
ATOM 770 C C . VAL A 1 92 ? -3.210 2.758 -1.232 1.00 98.38 92 VAL A C 1
ATOM 772 O O . VAL A 1 92 ? -4.125 2.380 -0.504 1.00 98.38 92 VAL A O 1
ATOM 775 N N . ALA A 1 93 ? -2.778 4.020 -1.239 1.00 98.25 93 ALA A N 1
ATOM 776 C CA . ALA A 1 93 ? -3.367 5.074 -0.418 1.00 98.25 93 ALA A CA 1
ATOM 777 C C . ALA A 1 93 ? -4.842 5.308 -0.777 1.00 98.25 93 ALA A C 1
ATOM 779 O O . ALA A 1 93 ? -5.676 5.344 0.122 1.00 98.25 93 ALA A O 1
ATOM 780 N N . ASP A 1 94 ? -5.185 5.357 -2.065 1.00 98.44 94 ASP A N 1
ATOM 781 C CA . ASP A 1 94 ? -6.570 5.478 -2.533 1.00 98.44 94 ASP A CA 1
ATOM 782 C C . ASP A 1 94 ? -7.434 4.302 -2.071 1.00 98.44 94 ASP A C 1
ATOM 784 O O . ASP A 1 94 ? -8.588 4.469 -1.678 1.00 98.44 94 ASP A O 1
ATOM 788 N N . SER A 1 95 ? -6.872 3.093 -2.091 1.00 98.38 95 SER A N 1
ATOM 789 C CA . SER A 1 95 ? -7.568 1.903 -1.596 1.00 98.38 95 SER A CA 1
ATOM 790 C C . SER A 1 95 ? -7.756 1.950 -0.087 1.00 98.38 95 SER A C 1
ATOM 792 O O . SER A 1 95 ? -8.841 1.644 0.396 1.00 98.38 95 SER A O 1
ATOM 794 N N . LEU A 1 96 ? -6.744 2.406 0.650 1.00 98.06 96 LEU A N 1
ATOM 795 C CA . LEU A 1 96 ? -6.830 2.589 2.092 1.00 98.06 96 LEU A CA 1
ATOM 796 C C . LEU A 1 96 ? -7.868 3.653 2.476 1.00 98.06 96 LEU A C 1
ATOM 798 O O . LEU A 1 96 ? -8.600 3.450 3.436 1.00 98.06 96 LEU A O 1
ATOM 802 N N . LEU A 1 97 ? -7.967 4.751 1.718 1.00 98.31 97 LEU A N 1
ATOM 803 C CA . LEU A 1 97 ? -8.977 5.793 1.928 1.00 98.31 97 LEU A CA 1
ATOM 804 C C . LEU A 1 97 ? -10.398 5.263 1.720 1.00 98.31 97 LEU A C 1
ATOM 806 O O . LEU A 1 97 ? -11.276 5.572 2.520 1.00 98.31 97 LEU A O 1
ATOM 810 N N . ARG A 1 98 ? -10.621 4.438 0.687 1.00 98.38 98 ARG A N 1
ATOM 811 C CA . ARG A 1 98 ? -11.910 3.755 0.488 1.00 98.38 98 ARG A CA 1
ATOM 812 C C . ARG A 1 98 ? -12.240 2.838 1.662 1.00 98.38 98 ARG A C 1
ATOM 814 O O . ARG A 1 98 ? -13.309 2.959 2.242 1.00 98.38 98 ARG A O 1
ATOM 821 N N . MET A 1 99 ? -11.289 1.994 2.064 1.00 98.06 99 MET A N 1
ATOM 822 C CA . MET A 1 99 ? -11.485 1.079 3.190 1.00 98.06 99 MET A CA 1
ATOM 823 C C . MET A 1 99 ? -11.744 1.815 4.514 1.00 98.06 99 MET A C 1
ATOM 825 O O . MET A 1 99 ? -12.491 1.318 5.351 1.00 98.06 99 MET A O 1
ATOM 829 N N . GLU A 1 100 ? -11.123 2.978 4.721 1.00 98.12 100 GLU A N 1
ATOM 830 C CA . GLU A 1 100 ? -11.385 3.825 5.886 1.00 98.12 100 GLU A CA 1
ATOM 831 C C . GLU A 1 100 ? -12.788 4.434 5.843 1.00 98.12 100 GLU A C 1
ATOM 833 O O . GLU A 1 100 ? -13.484 4.423 6.855 1.00 98.12 100 GLU A O 1
ATOM 838 N N . ALA A 1 101 ? -13.223 4.935 4.684 1.00 97.88 101 ALA A N 1
ATOM 839 C CA . ALA A 1 101 ? -14.573 5.465 4.520 1.00 97.88 101 ALA A CA 1
ATOM 840 C C . ALA A 1 101 ? -15.636 4.391 4.801 1.00 97.88 101 ALA A C 1
ATOM 842 O O . ALA A 1 101 ? -16.572 4.650 5.555 1.00 97.88 101 ALA A O 1
ATOM 843 N N . ASP A 1 102 ? -15.451 3.180 4.269 1.00 97.44 102 ASP A N 1
ATOM 844 C CA . ASP A 1 102 ? -16.348 2.046 4.509 1.00 97.44 102 ASP A CA 1
ATOM 845 C C . ASP A 1 102 ? -16.397 1.680 6.003 1.00 97.44 102 ASP A C 1
ATOM 847 O O . ASP A 1 102 ? -17.476 1.537 6.577 1.00 97.44 102 ASP A O 1
ATOM 851 N N . ALA A 1 103 ? -15.239 1.619 6.672 1.00 96.56 103 ALA A N 1
ATOM 852 C CA . ALA A 1 103 ? -15.161 1.328 8.104 1.00 96.56 103 ALA A CA 1
ATOM 853 C C . ALA A 1 103 ? -15.872 2.382 8.974 1.00 96.56 103 ALA A C 1
ATOM 855 O O . ALA A 1 103 ? -16.524 2.029 9.955 1.00 96.56 103 ALA A O 1
ATOM 856 N N . LEU A 1 104 ? -15.762 3.668 8.623 1.00 96.31 104 LEU A N 1
ATOM 857 C CA . LEU A 1 104 ? -16.447 4.755 9.333 1.00 96.31 104 LEU A CA 1
ATOM 858 C C . LEU A 1 104 ? -17.967 4.714 9.127 1.00 96.31 104 LEU A C 1
ATOM 860 O O . LEU A 1 104 ? -18.718 5.004 10.058 1.00 96.31 104 LEU A O 1
ATOM 864 N N . LEU A 1 105 ? -18.427 4.344 7.927 1.00 95.62 105 LEU A N 1
ATOM 865 C CA . LEU A 1 105 ? -19.852 4.149 7.650 1.00 95.62 105 LEU A CA 1
ATOM 866 C C . LEU A 1 105 ? -20.418 2.983 8.470 1.00 95.62 105 LEU A C 1
ATOM 868 O O . LEU A 1 105 ? -21.467 3.134 9.093 1.00 95.62 105 LEU A O 1
ATOM 872 N N . GLU A 1 106 ? -19.708 1.855 8.533 1.00 93.12 106 GLU A N 1
ATOM 873 C CA . GLU A 1 106 ? -20.091 0.715 9.375 1.00 93.12 106 GLU A CA 1
ATOM 874 C C . GLU A 1 106 ? -20.204 1.120 10.856 1.00 93.12 106 GLU A C 1
ATOM 876 O O . GLU A 1 106 ? -21.240 0.873 11.477 1.00 93.12 106 GLU A O 1
ATOM 881 N N . GLU A 1 107 ? -19.200 1.820 11.405 1.00 90.44 107 GLU A N 1
ATOM 882 C CA . GLU A 1 107 ? -19.221 2.316 12.793 1.00 90.44 107 GLU A CA 1
ATOM 883 C C . GLU A 1 107 ? -20.444 3.217 13.072 1.00 90.44 107 GLU A C 1
ATOM 885 O O . GLU A 1 107 ? -21.075 3.098 14.128 1.00 90.44 107 GLU A O 1
ATOM 890 N N . ALA A 1 108 ? -20.823 4.086 12.127 1.00 90.31 108 ALA A N 1
ATOM 891 C CA . ALA A 1 108 ? -22.002 4.943 12.263 1.00 90.31 108 ALA A CA 1
ATOM 892 C C . ALA A 1 108 ? -23.309 4.128 12.306 1.00 90.31 108 ALA A C 1
ATOM 894 O O . ALA A 1 108 ? -24.136 4.337 13.196 1.00 90.31 108 ALA A O 1
ATOM 895 N N . THR A 1 109 ? -23.468 3.148 11.408 1.00 90.50 109 THR A N 1
ATOM 896 C CA . THR A 1 109 ? -24.672 2.293 11.360 1.00 90.50 109 THR A CA 1
ATOM 897 C C . THR A 1 109 ? -24.826 1.392 12.592 1.00 90.50 109 THR A C 1
ATOM 899 O O . THR A 1 109 ? -25.937 1.181 13.090 1.00 90.50 109 THR A O 1
ATOM 902 N N . GLU A 1 110 ? -23.713 0.885 13.134 1.00 88.56 110 GLU A N 1
ATOM 903 C CA . GLU A 1 110 ? -23.691 0.089 14.366 1.00 88.56 110 GLU A CA 1
ATOM 904 C C . GLU A 1 110 ? -24.086 0.935 15.588 1.00 88.56 110 GLU A C 1
ATOM 906 O O . GLU A 1 110 ? -24.783 0.450 16.485 1.00 88.56 110 GLU A O 1
ATOM 911 N N . SER A 1 111 ? -23.662 2.203 15.621 1.00 83.50 111 SER A N 1
ATOM 912 C CA . SER A 1 111 ? -24.011 3.163 16.674 1.00 83.50 111 SER A CA 1
ATOM 913 C C . SER A 1 111 ? -25.505 3.509 16.663 1.00 83.50 111 SER A C 1
ATOM 915 O O . SER A 1 111 ? -26.158 3.458 17.707 1.00 83.50 111 SER A O 1
ATOM 917 N N . GLU A 1 112 ? -26.076 3.785 15.486 1.00 82.88 112 GLU A N 1
ATOM 918 C CA . GLU A 1 112 ? -27.513 4.053 15.327 1.00 82.88 112 GLU A CA 1
ATOM 919 C C . GLU 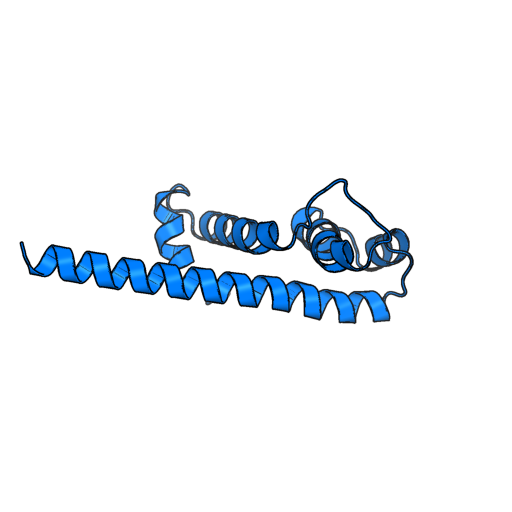A 1 112 ? -28.364 2.852 15.762 1.00 82.88 112 GLU A C 1
ATOM 921 O O . GLU A 1 112 ? -29.316 3.007 16.526 1.00 82.88 112 GLU A O 1
ATOM 926 N N . SER A 1 113 ? -27.972 1.638 15.365 1.00 81.19 113 SER A N 1
ATOM 927 C CA . SER A 1 113 ? -28.686 0.404 15.723 1.00 81.19 113 SER A CA 1
ATOM 928 C C . SER A 1 113 ? -28.687 0.130 17.233 1.00 81.19 113 SER A C 1
ATOM 930 O O . SER A 1 113 ? -29.675 -0.367 17.770 1.00 81.19 113 SER A O 1
ATOM 932 N N . LYS A 1 114 ? -27.603 0.478 17.942 1.00 73.69 114 LYS A N 1
ATOM 933 C CA . LYS A 1 114 ? -27.512 0.355 19.408 1.00 73.69 114 LYS A CA 1
ATOM 934 C C . LYS A 1 114 ? -28.291 1.432 20.165 1.00 73.69 114 LYS A C 1
ATOM 936 O O . LYS A 1 114 ? -28.578 1.221 21.333 1.00 73.69 114 LYS A O 1
ATOM 941 N N . SER A 1 115 ? -28.610 2.565 19.536 1.00 73.25 115 SER A N 1
ATOM 942 C CA . SER A 1 115 ? -29.376 3.652 20.163 1.00 73.25 115 SER A CA 1
ATOM 943 C C . SER A 1 115 ? -30.895 3.461 20.081 1.00 73.25 115 SER A C 1
ATOM 945 O O . SER A 1 115 ? -31.628 4.172 20.767 1.00 73.25 115 SER A O 1
ATOM 947 N N . VAL A 1 116 ? -31.374 2.571 19.208 1.00 69.75 116 VAL A N 1
ATOM 948 C CA . VAL A 1 116 ? -32.808 2.280 19.013 1.00 69.75 116 VAL A CA 1
ATOM 949 C C . VAL A 1 116 ? -33.283 1.110 19.896 1.00 69.75 116 VAL A C 1
ATOM 951 O O . VAL A 1 116 ? -34.488 0.902 20.040 1.00 69.75 116 VAL A O 1
ATOM 954 N N . LEU A 1 117 ? -32.350 0.375 20.510 1.00 55.22 117 LEU A N 1
ATOM 955 C CA . LEU A 1 117 ? -32.589 -0.693 21.490 1.00 55.22 117 LEU A CA 1
ATOM 956 C C . LEU A 1 117 ? -32.452 -0.168 22.923 1.00 55.22 117 LEU A C 1
ATOM 958 O O . LEU A 1 117 ? -33.233 -0.640 23.779 1.00 55.22 117 LEU A O 1
#

Foldseek 3Di:
DPDDCLLVFLQLVVLCVVQVNDSVRSSVVLLVVLLVVLDDDDDQDLADPSCLLSLLCCVCPVVVHDLVVSCVSSVHDSVVSVVSPVVSVVSSVVSSVVSSVVSVVVVVVVVVVVVVD

Nearest PDB structures (foldseek):
  3hug-assembly6_K  TM=8.467E-01  e=7.941E-02  Mycobacterium tuberculosis H37Rv
  3hug-assembly6_A  TM=8.580E-01  e=1.161E-01  Mycobacterium tuberculosis H37Rv
  6dxo-assembly1_A  TM=8.815E-01  e=1.072E+00  Streptomyces venezuelae ATCC 10712
  5wur-assembly2_B  TM=6.629E-01  e=4.503E-01  Bacillus subtilis subsp. subtilis str. 168
  6kon-assembly1_F  TM=7.806E-01  e=1.332E+00  Mycobacterium tuberculosis H37Rv

Secondary structure (DSSP, 8-state):
----GGGGSHHHHHHHHTTTT-HHHHHHHHHHHHHGGG--SSSP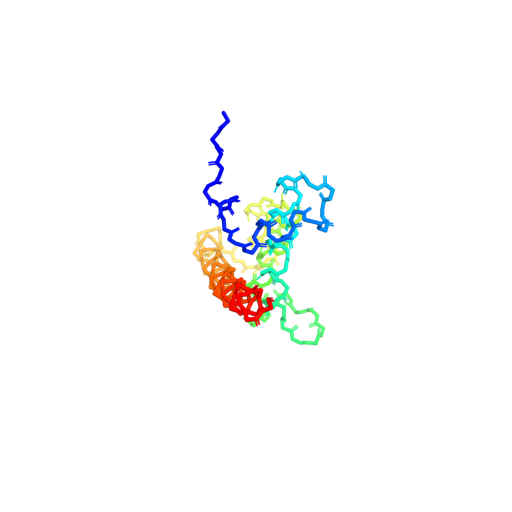PSS-STTHHHHHHIIIIIS---HHHHHHHTT--HHHHHHHHHHHHHHHHHHHHHHHHHHHHHHHHHHHHHH--

Radius of gyration: 17.37 Å; Cα contacts (8 Å, |Δi|>4): 102; chains: 1; bounding box: 51×22×41 Å

Mean predicted aligned error: 4.36 Å